Protein AF-A0A948CEX8-F1 (afdb_monomer)

pLDDT: mean 90.85, std 7.38, range [55.78, 97.19]

Sequence (46 aa):
MDGIPPTIFAEMSALAVRTGSLNLGQGFPDEEGPAEVLAAAVAAIQ

Radius of gyration: 15.8 Å; Cα contacts (8 Å, |Δi|>4): 10; chains: 1; bounding box: 25×28×38 Å

Foldseek 3Di:
DDDDDDDPLRVVVVVCVVVVHDCPPDPDDPDDDDPVVVVVVVVVVD

Secondary structure (DSSP, 8-state):
--PPPPPHHHHHHHHHHHHT---TT-SS-SS---HHHHHHHHHHH-

Mean predicted aligned error: 5.94 Å

Solvent-accessible surface area (backbone atoms only — not comparable to full-atom values): 3184 Å² total; per-residue (Å²): 132,87,69,85,76,83,49,72,68,56,54,51,54,54,47,24,66,77,69,74,46,85,67,89,80,62,95,66,78,94,66,85,75,62,68,70,59,55,54,53,53,55,64,73,75,110

Structure (mmCIF, N/CA/C/O backbone):
data_AF-A0A948CEX8-F1
#
_entry.id   AF-A0A948CEX8-F1
#
loop_
_atom_site.group_PDB
_atom_site.id
_atom_site.type_symbol
_atom_site.label_atom_id
_atom_site.label_alt_id
_atom_site.label_comp_id
_atom_site.label_asym_id
_atom_site.label_entity_id
_atom_site.label_seq_id
_atom_site.pdbx_PDB_ins_code
_atom_site.Cartn_x
_atom_site.Cartn_y
_atom_site.Cartn_z
_atom_site.occupancy
_atom_site.B_iso_or_equiv
_atom_site.auth_seq_id
_atom_site.auth_comp_id
_atom_site.auth_asym_id
_atom_site.auth_atom_id
_atom_site.pdbx_PDB_model_num
ATOM 1 N N . MET A 1 1 ? 3.649 -21.096 18.068 1.00 55.78 1 MET A N 1
ATOM 2 C CA . MET A 1 1 ? 4.515 -20.120 17.382 1.00 55.78 1 MET A CA 1
ATOM 3 C C . MET A 1 1 ? 3.708 -18.849 17.341 1.00 55.78 1 MET A C 1
ATOM 5 O O . MET A 1 1 ? 2.842 -18.729 16.486 1.00 55.78 1 MET A O 1
ATOM 9 N N . ASP A 1 2 ? 3.880 -17.992 18.341 1.00 74.69 2 ASP A N 1
ATOM 10 C CA . ASP A 1 2 ? 3.124 -16.745 18.391 1.00 74.69 2 ASP A CA 1
ATOM 11 C C . ASP A 1 2 ? 3.676 -15.849 17.282 1.00 74.69 2 ASP A C 1
ATOM 13 O O . ASP A 1 2 ? 4.860 -15.508 17.272 1.00 74.69 2 ASP A O 1
ATOM 17 N N . GLY A 1 3 ? 2.854 -15.618 16.257 1.00 82.06 3 GLY A N 1
ATOM 18 C CA . GLY A 1 3 ? 3.227 -14.828 15.089 1.00 82.06 3 GLY A CA 1
ATOM 19 C C . GLY A 1 3 ? 3.486 -13.368 15.452 1.00 82.06 3 GLY A C 1
ATOM 20 O O . GLY A 1 3 ? 3.096 -12.893 16.518 1.00 82.06 3 GLY A O 1
ATOM 21 N N . ILE A 1 4 ? 4.136 -12.642 14.542 1.00 87.88 4 ILE A N 1
ATOM 22 C CA . ILE A 1 4 ? 4.311 -11.192 14.674 1.00 87.88 4 ILE A CA 1
ATOM 23 C C . ILE A 1 4 ? 2.915 -10.542 14.741 1.00 87.88 4 ILE A C 1
ATOM 25 O O . ILE A 1 4 ? 2.105 -10.796 13.845 1.00 87.88 4 ILE A O 1
ATOM 29 N N . PRO A 1 5 ? 2.617 -9.722 15.770 1.00 90.44 5 PRO A N 1
ATOM 30 C CA . PRO A 1 5 ? 1.340 -9.023 15.865 1.00 90.44 5 PRO A CA 1
ATOM 31 C C . PRO A 1 5 ? 1.078 -8.127 14.643 1.00 90.44 5 PRO A C 1
ATOM 33 O O . PRO A 1 5 ? 2.025 -7.566 14.082 1.00 90.44 5 PRO A O 1
ATOM 36 N N . PRO A 1 6 ? -0.191 -7.960 14.229 1.00 91.19 6 PRO A N 1
ATOM 37 C CA . PRO A 1 6 ? -0.544 -7.102 13.105 1.00 91.19 6 PRO A CA 1
ATOM 38 C C . PRO A 1 6 ? -0.129 -5.651 13.359 1.00 91.19 6 PRO A C 1
ATOM 40 O O . PRO A 1 6 ? -0.175 -5.137 14.477 1.00 91.19 6 PRO A O 1
ATOM 43 N N . THR A 1 7 ? 0.285 -4.975 12.290 1.00 94.81 7 THR A N 1
ATOM 44 C CA . THR A 1 7 ? 0.609 -3.549 12.343 1.00 94.81 7 THR A CA 1
ATOM 45 C C . THR A 1 7 ? -0.665 -2.708 12.309 1.00 94.81 7 THR A C 1
ATOM 47 O O . THR A 1 7 ? -1.722 -3.164 11.871 1.00 94.81 7 THR A O 1
ATOM 50 N N . ILE A 1 8 ? -0.551 -1.430 12.679 1.00 93.31 8 ILE A N 1
ATOM 51 C CA . ILE A 1 8 ? -1.665 -0.479 12.567 1.00 93.31 8 ILE A CA 1
ATOM 52 C C . ILE A 1 8 ? -2.219 -0.380 11.134 1.00 93.31 8 ILE A C 1
ATOM 54 O O . ILE A 1 8 ? -3.421 -0.219 10.950 1.00 93.31 8 ILE A O 1
ATOM 58 N N . PHE A 1 9 ? -1.369 -0.544 10.113 1.00 92.38 9 PHE A N 1
ATOM 59 C CA . PHE A 1 9 ? -1.783 -0.542 8.707 1.00 92.38 9 PHE A CA 1
ATOM 60 C C . PHE A 1 9 ? -2.660 -1.749 8.364 1.00 92.38 9 PHE A C 1
ATOM 62 O O . PHE A 1 9 ? -3.649 -1.606 7.643 1.00 92.38 9 PHE A O 1
ATOM 69 N N . ALA A 1 10 ? -2.323 -2.924 8.905 1.00 93.19 10 ALA A N 1
ATOM 70 C CA . ALA A 1 10 ? -3.117 -4.136 8.730 1.00 93.19 10 ALA A CA 1
ATOM 71 C C . ALA A 1 10 ? -4.479 -4.011 9.432 1.00 93.19 10 ALA A C 1
ATOM 73 O O . ALA A 1 10 ? -5.512 -4.290 8.824 1.00 93.19 10 ALA A O 1
ATOM 74 N N . GLU A 1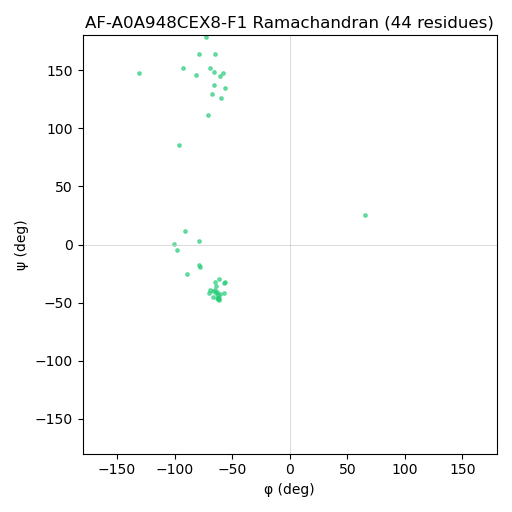 11 ? -4.490 -3.516 10.672 1.00 94.75 11 GLU A N 1
ATOM 75 C CA . GLU A 1 11 ? -5.717 -3.319 11.454 1.00 94.75 11 GLU A CA 1
ATOM 76 C C . GLU A 1 11 ? -6.682 -2.323 10.794 1.00 94.75 11 GLU A C 1
ATOM 78 O O . GLU A 1 11 ? -7.871 -2.611 10.635 1.00 94.75 11 GLU A O 1
ATOM 83 N N . MET A 1 12 ? -6.175 -1.167 10.353 1.00 94.12 12 MET A N 1
ATOM 84 C CA . MET A 1 12 ? -7.001 -0.126 9.731 1.00 94.12 12 MET A CA 1
ATOM 85 C C . MET A 1 12 ? -7.525 -0.542 8.357 1.00 94.12 12 MET A C 1
ATOM 87 O O . MET A 1 12 ? -8.697 -0.307 8.060 1.00 94.12 12 MET A O 1
ATOM 91 N N . SER A 1 13 ? -6.705 -1.224 7.551 1.00 93.50 13 SER A N 1
ATOM 92 C CA . SER A 1 13 ? -7.152 -1.763 6.260 1.00 93.50 13 SER A CA 1
ATOM 93 C C . SER A 1 13 ? -8.271 -2.790 6.451 1.00 93.50 13 SER A C 1
ATOM 95 O O . SER A 1 13 ? -9.290 -2.736 5.763 1.00 93.50 13 SER A O 1
ATOM 97 N N . ALA A 1 14 ? -8.133 -3.685 7.434 1.00 94.12 14 ALA A N 1
ATOM 98 C CA . ALA A 1 14 ? -9.172 -4.658 7.755 1.00 94.12 14 ALA A CA 1
ATOM 99 C C . ALA A 1 14 ? -10.453 -3.990 8.283 1.00 94.12 14 ALA A C 1
ATOM 101 O O . ALA A 1 14 ? -11.554 -4.429 7.948 1.00 94.12 14 ALA A O 1
ATOM 102 N N . LEU A 1 15 ? -10.336 -2.939 9.101 1.00 95.12 15 LEU A N 1
ATOM 103 C CA . LEU A 1 15 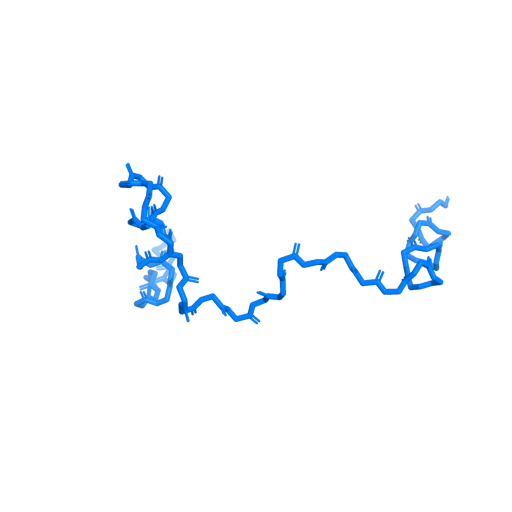? -11.494 -2.190 9.588 1.00 95.12 15 LEU A CA 1
ATOM 104 C C . LEU A 1 15 ? -12.247 -1.508 8.441 1.00 95.12 15 LEU A C 1
ATOM 106 O O . LEU A 1 15 ? -13.463 -1.664 8.375 1.00 95.12 15 LEU A O 1
ATOM 110 N N . ALA A 1 16 ? -11.539 -0.838 7.526 1.00 95.81 16 ALA A N 1
ATOM 111 C CA . ALA A 1 16 ? -12.145 -0.158 6.381 1.00 95.81 16 ALA A CA 1
ATOM 112 C C . ALA A 1 16 ? -12.976 -1.114 5.508 1.00 95.81 16 ALA A C 1
ATOM 114 O O . ALA A 1 16 ? -14.107 -0.789 5.147 1.00 95.81 16 ALA A O 1
ATOM 115 N N . VAL A 1 17 ? -12.473 -2.331 5.262 1.00 94.62 17 VAL A N 1
ATOM 116 C CA . VAL A 1 17 ? -13.223 -3.384 4.553 1.00 94.62 17 VAL A CA 1
ATOM 117 C C . VAL A 1 17 ? -14.492 -3.775 5.315 1.00 94.62 17 VAL A C 1
ATOM 119 O O . VAL A 1 17 ? -15.564 -3.863 4.719 1.00 94.62 17 VAL A O 1
ATOM 122 N N . ARG A 1 18 ? -14.405 -3.987 6.636 1.00 96.69 18 ARG A N 1
ATOM 123 C CA . ARG A 1 18 ? -15.564 -4.392 7.455 1.00 96.69 18 ARG A CA 1
ATOM 124 C C . ARG A 1 18 ? -16.653 -3.323 7.524 1.00 96.69 18 ARG A C 1
ATOM 126 O O . ARG A 1 18 ? -17.822 -3.671 7.665 1.00 96.69 18 ARG A O 1
ATOM 133 N N . THR A 1 19 ? -16.284 -2.047 7.472 1.00 97.06 19 THR A N 1
ATOM 134 C CA . THR A 1 19 ? -17.218 -0.919 7.609 1.00 97.06 19 THR A CA 1
ATOM 135 C C . THR A 1 19 ? -17.663 -0.328 6.275 1.00 97.06 19 THR A C 1
ATOM 137 O O . THR A 1 19 ? -18.502 0.571 6.272 1.00 97.06 19 THR A O 1
ATOM 140 N N . GLY A 1 20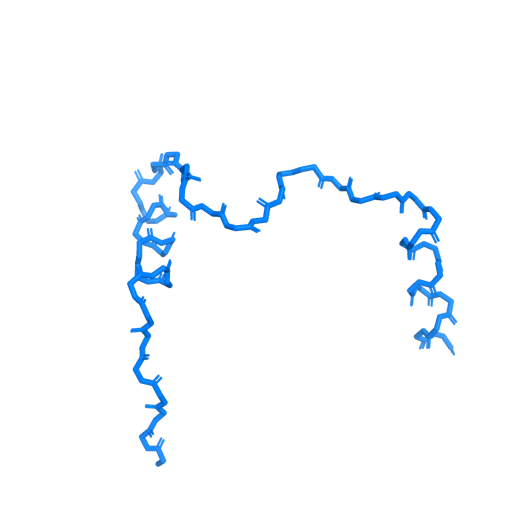 ? -17.110 -0.791 5.149 1.00 94.81 20 GLY A N 1
ATOM 141 C CA . GLY A 1 20 ? -17.334 -0.174 3.840 1.00 94.81 20 GLY A CA 1
ATOM 142 C C . GLY A 1 20 ? -16.765 1.246 3.746 1.00 94.81 20 GLY A C 1
ATOM 143 O O . GLY A 1 20 ? -17.276 2.073 2.995 1.00 94.81 20 GLY A O 1
ATOM 144 N N . SER A 1 21 ? -15.745 1.559 4.546 1.00 95.56 21 SER A N 1
ATOM 145 C CA . SER A 1 21 ? -15.075 2.858 4.510 1.00 95.56 21 SER A CA 1
ATOM 146 C C . SER A 1 21 ? -14.047 2.901 3.382 1.00 95.56 21 SER A C 1
ATOM 148 O O . SER A 1 21 ? -13.373 1.911 3.106 1.00 95.56 21 SER A O 1
ATOM 150 N N . LEU A 1 22 ? -13.884 4.071 2.763 1.00 89.94 22 LEU A N 1
ATOM 151 C CA . LEU A 1 22 ? -12.815 4.295 1.793 1.00 89.94 22 LEU A CA 1
ATOM 152 C C . LEU A 1 22 ? -11.451 4.272 2.501 1.00 89.94 22 LEU A C 1
ATOM 154 O O . LEU A 1 22 ? -11.260 4.973 3.497 1.00 89.94 22 LEU A O 1
ATOM 158 N N . ASN A 1 23 ? -10.501 3.490 1.989 1.00 89.62 23 ASN A N 1
ATOM 159 C CA . ASN A 1 23 ? -9.182 3.334 2.596 1.00 89.62 23 ASN A CA 1
ATOM 160 C C . ASN A 1 23 ? -8.144 4.265 1.948 1.00 89.62 23 ASN A C 1
ATOM 162 O O . ASN A 1 23 ? -7.381 3.867 1.086 1.00 89.62 23 ASN A O 1
ATOM 166 N N . LEU A 1 24 ? -8.038 5.512 2.407 1.00 87.88 24 LEU A N 1
ATOM 167 C CA . LEU A 1 24 ? -6.997 6.432 1.911 1.00 87.88 24 LEU A CA 1
ATOM 168 C C . LEU A 1 24 ? -5.602 6.190 2.529 1.00 87.88 24 LEU A C 1
ATOM 170 O O . LEU A 1 24 ? -4.675 6.953 2.269 1.00 87.88 24 LEU A O 1
ATOM 174 N N . GLY A 1 25 ? -5.452 5.164 3.376 1.00 85.38 25 GLY A N 1
ATOM 175 C CA . GLY A 1 25 ? -4.184 4.768 3.996 1.00 85.38 25 GLY A CA 1
ATOM 176 C C . GLY A 1 25 ? -3.513 3.566 3.327 1.00 85.38 25 GLY A C 1
ATOM 177 O O . GLY A 1 25 ? -2.466 3.119 3.799 1.00 85.38 25 GLY A O 1
ATOM 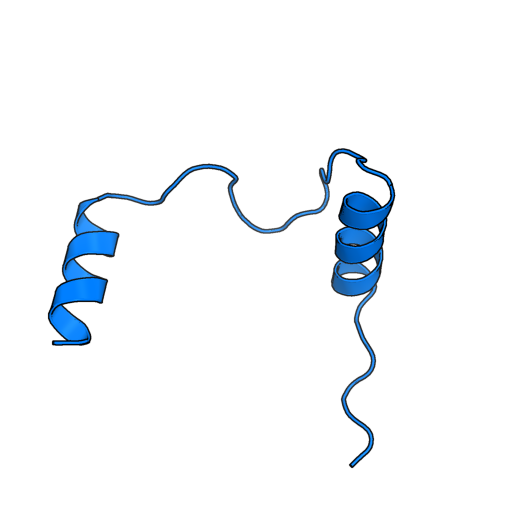178 N N . GLN A 1 26 ? -4.111 3.013 2.266 1.00 86.81 26 GLN A N 1
ATOM 179 C CA . GLN A 1 26 ? -3.539 1.897 1.519 1.00 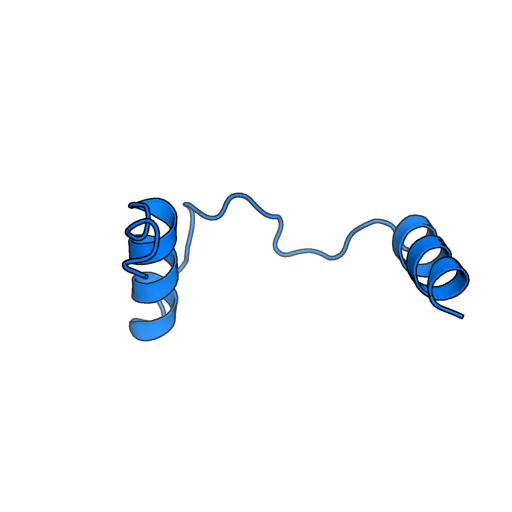86.81 26 GLN A CA 1
ATOM 180 C C . GLN A 1 26 ? -2.247 2.309 0.801 1.00 86.81 26 GLN A C 1
ATOM 182 O O . GLN A 1 26 ? -2.151 3.379 0.208 1.00 86.81 26 GLN A O 1
ATOM 187 N N . GLY A 1 27 ? -1.239 1.438 0.857 1.0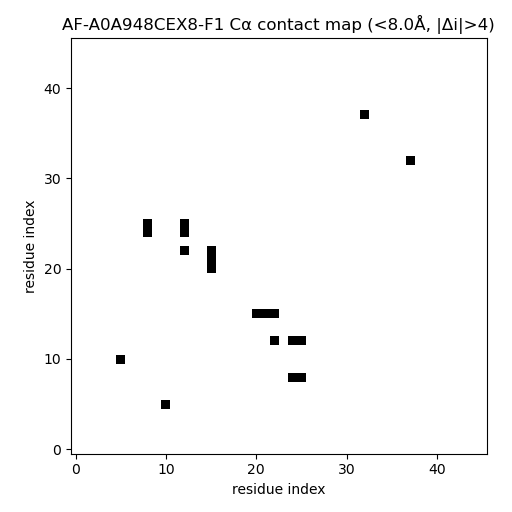0 85.69 27 GLY A N 1
ATOM 188 C CA . GLY A 1 27 ? 0.069 1.667 0.235 1.00 85.69 27 GLY A CA 1
ATOM 189 C C . GLY A 1 27 ? 0.186 1.144 -1.199 1.00 85.69 27 GLY A C 1
ATOM 190 O O . GLY A 1 27 ? 1.301 1.029 -1.699 1.00 85.69 27 GLY A O 1
ATOM 191 N N . PHE A 1 28 ? -0.927 0.766 -1.832 1.00 85.75 28 PHE A N 1
ATOM 192 C CA . PHE A 1 28 ? -0.969 0.190 -3.176 1.00 85.75 28 PHE A CA 1
ATOM 193 C C . PHE A 1 28 ? -2.025 0.897 -4.043 1.00 85.75 28 PHE A C 1
ATOM 195 O O . PHE A 1 28 ? -3.033 1.368 -3.505 1.00 85.75 28 PHE A O 1
ATOM 202 N N . PRO A 1 29 ? -1.790 1.002 -5.365 1.00 86.38 29 PRO A N 1
ATOM 203 C CA . PRO A 1 29 ? -2.734 1.624 -6.288 1.00 86.38 29 PRO A CA 1
ATOM 204 C C . PRO A 1 29 ? -3.999 0.774 -6.456 1.00 86.38 29 PRO A C 1
ATOM 20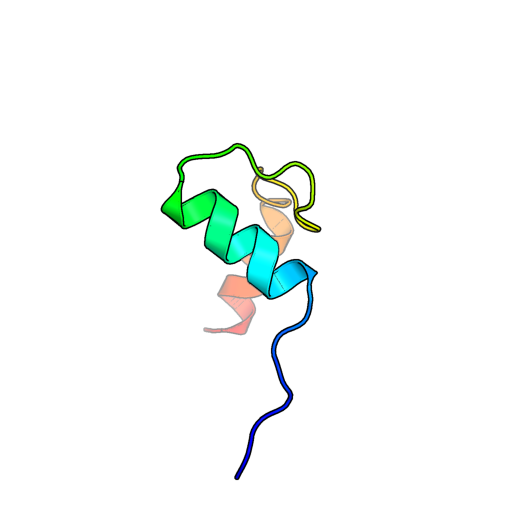6 O O . PRO A 1 29 ? -3.946 -0.450 -6.350 1.00 86.38 29 PRO A O 1
ATOM 209 N N . ASP A 1 30 ? -5.118 1.433 -6.757 1.00 86.25 30 ASP A N 1
ATOM 210 C CA . ASP A 1 30 ? -6.383 0.768 -7.105 1.00 86.25 30 ASP A CA 1
ATOM 211 C C . ASP A 1 30 ? -6.408 0.248 -8.554 1.00 86.25 30 ASP A C 1
ATOM 213 O O . ASP A 1 30 ? -7.221 -0.606 -8.900 1.00 86.25 30 ASP A O 1
ATOM 217 N N . GLU A 1 31 ? -5.532 0.773 -9.412 1.00 89.56 31 GLU A N 1
ATOM 218 C CA . GLU A 1 31 ? -5.445 0.419 -10.828 1.00 89.56 31 GLU A CA 1
ATOM 219 C C . GLU A 1 31 ? -4.432 -0.703 -11.077 1.00 89.56 31 GLU A C 1
ATOM 221 O O . GLU A 1 31 ? -3.442 -0.859 -10.355 1.00 89.56 31 GLU A O 1
ATOM 226 N N . GLU A 1 32 ? -4.666 -1.473 -12.141 1.00 87.44 32 GLU A N 1
ATOM 227 C CA . GLU A 1 32 ? -3.720 -2.490 -12.587 1.00 87.44 32 GLU A CA 1
ATOM 228 C C . GLU A 1 32 ? -2.407 -1.864 -13.084 1.00 87.44 32 GLU A C 1
ATOM 230 O O . GLU A 1 32 ? -2.367 -0.763 -13.636 1.00 87.44 32 GLU A O 1
ATOM 235 N N . GLY A 1 33 ? -1.307 -2.599 -12.896 1.00 87.38 33 GLY A N 1
ATOM 236 C CA . GLY A 1 33 ? 0.004 -2.211 -13.408 1.00 87.38 33 GLY A CA 1
ATOM 237 C C . GLY A 1 33 ? 0.133 -2.374 -14.932 1.00 87.38 33 GLY A C 1
ATOM 238 O O . GLY A 1 33 ? -0.784 -2.853 -15.599 1.00 87.38 33 GLY A O 1
ATOM 239 N N . PRO A 1 34 ? 1.296 -2.024 -15.513 1.00 95.62 34 PRO A N 1
ATOM 240 C CA . PRO A 1 34 ? 1.520 -2.135 -16.952 1.00 95.62 34 PRO A CA 1
ATOM 241 C C . PRO A 1 34 ? 1.290 -3.557 -17.479 1.00 95.62 34 PRO A C 1
ATOM 243 O O . PRO A 1 34 ? 1.811 -4.530 -16.929 1.00 95.62 34 PRO A O 1
ATOM 246 N N . ALA A 1 35 ? 0.572 -3.672 -18.600 1.00 95.81 35 ALA A N 1
ATOM 247 C CA . ALA A 1 35 ? 0.223 -4.962 -19.204 1.00 95.81 35 ALA A CA 1
ATOM 248 C C . ALA A 1 35 ? 1.453 -5.831 -19.532 1.00 95.81 35 ALA A C 1
ATOM 250 O O . ALA A 1 35 ? 1.406 -7.054 -19.415 1.00 95.81 35 ALA A O 1
ATOM 251 N N . GLU A 1 36 ? 2.575 -5.207 -19.897 1.00 96.12 36 GLU A N 1
ATOM 252 C CA . GLU A 1 36 ? 3.847 -5.892 -20.154 1.00 96.12 36 GLU A CA 1
ATOM 253 C C . GLU A 1 36 ? 4.422 -6.582 -18.906 1.00 96.12 36 GLU A C 1
ATOM 255 O O . GLU A 1 36 ? 4.956 -7.688 -19.002 1.00 96.12 36 GLU A O 1
ATOM 260 N N . VAL A 1 37 ? 4.249 -5.978 -17.725 1.00 94.88 37 VAL A N 1
ATOM 261 C CA . VAL A 1 37 ? 4.696 -6.546 -16.445 1.00 94.88 37 VAL A CA 1
ATOM 262 C C . VAL A 1 37 ? 3.840 -7.758 -16.088 1.00 94.88 37 VAL A C 1
ATOM 264 O O . VAL A 1 37 ? 4.373 -8.790 -15.677 1.00 94.88 37 VAL A O 1
ATOM 267 N N . LEU A 1 38 ? 2.523 -7.671 -16.306 1.00 93.94 38 LEU A N 1
ATOM 268 C CA . LEU A 1 38 ? 1.610 -8.796 -16.107 1.00 93.94 38 LEU A CA 1
ATOM 269 C C . LEU A 1 38 ? 1.951 -9.970 -17.039 1.00 93.94 38 LEU A C 1
ATOM 271 O O . LEU A 1 38 ? 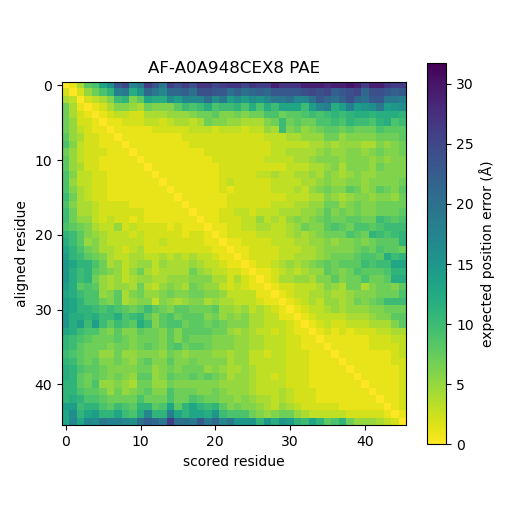2.050 -11.109 -16.584 1.00 93.94 38 LEU A O 1
ATOM 275 N N . ALA A 1 39 ? 2.185 -9.696 -18.326 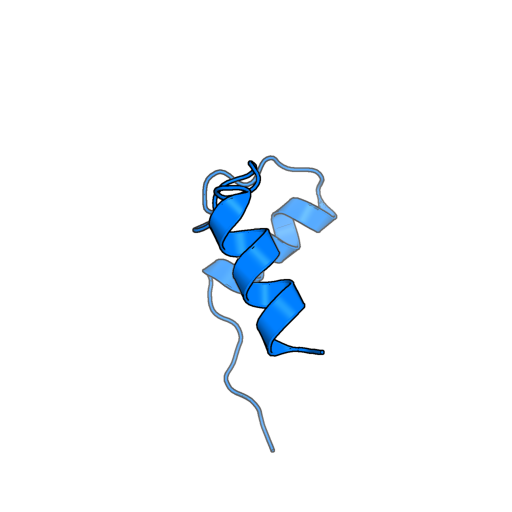1.00 96.12 39 ALA A N 1
ATOM 276 C CA . ALA A 1 39 ? 2.552 -10.719 -19.305 1.00 96.12 39 ALA A CA 1
ATOM 277 C C . ALA A 1 39 ? 3.869 -11.428 -18.942 1.00 96.12 39 ALA A C 1
ATOM 279 O O . ALA A 1 39 ? 3.950 -12.656 -19.021 1.00 96.12 39 ALA A O 1
ATOM 280 N N . ALA A 1 40 ? 4.878 -10.676 -18.491 1.00 97.19 40 ALA A N 1
ATOM 281 C CA . ALA A 1 40 ? 6.148 -11.239 -18.037 1.00 97.19 40 ALA A CA 1
ATOM 282 C C . ALA A 1 40 ? 5.979 -12.151 -16.807 1.00 97.19 40 ALA A C 1
ATOM 284 O O . ALA A 1 40 ? 6.576 -13.226 -16.757 1.00 97.19 40 ALA A O 1
ATOM 285 N N . ALA A 1 41 ? 5.140 -11.760 -15.840 1.00 96.38 41 ALA A N 1
ATOM 286 C CA . ALA A 1 41 ? 4.862 -12.574 -14.658 1.00 96.38 41 ALA A CA 1
ATOM 287 C C . ALA A 1 41 ? 4.172 -13.903 -15.014 1.00 96.38 41 ALA A C 1
ATOM 289 O O . ALA A 1 41 ? 4.555 -14.948 -14.490 1.00 96.38 41 ALA A O 1
ATOM 290 N N . VAL A 1 42 ? 3.201 -13.884 -15.938 1.00 96.88 42 VAL A N 1
ATOM 291 C CA . VAL A 1 42 ? 2.524 -15.103 -16.422 1.00 96.88 42 VAL A CA 1
ATOM 292 C C . VAL A 1 42 ? 3.511 -16.045 -17.108 1.00 96.88 42 VAL A C 1
ATOM 294 O O . VAL A 1 42 ? 3.532 -17.233 -16.793 1.00 96.88 42 VAL A O 1
ATOM 297 N N . ALA A 1 43 ? 4.354 -15.522 -18.002 1.00 97.19 43 ALA A N 1
ATOM 298 C CA . ALA A 1 43 ? 5.349 -16.323 -18.714 1.00 97.19 43 ALA A CA 1
ATOM 299 C C . ALA A 1 43 ? 6.373 -16.985 -17.774 1.00 97.19 43 ALA A C 1
ATOM 301 O O . ALA A 1 43 ? 6.878 -18.053 -18.092 1.00 97.19 43 ALA A O 1
ATOM 302 N N . ALA A 1 44 ? 6.675 -16.375 -16.623 1.00 96.62 44 ALA A N 1
ATOM 303 C CA . ALA A 1 44 ? 7.630 -16.912 -15.652 1.00 96.62 44 ALA A CA 1
ATOM 304 C C . ALA A 1 44 ? 7.066 -18.039 -14.762 1.00 96.62 44 ALA A C 1
ATOM 306 O O . ALA A 1 44 ? 7.841 -18.744 -14.119 1.00 96.62 44 ALA A O 1
ATOM 307 N N . ILE A 1 45 ? 5.737 -18.177 -14.678 1.00 95.19 45 ILE A N 1
ATOM 308 C CA . ILE A 1 45 ? 5.062 -19.230 -13.898 1.00 95.19 45 ILE A CA 1
ATOM 309 C C . ILE A 1 45 ? 4.835 -20.502 -14.739 1.00 95.19 45 ILE A C 1
ATOM 311 O O . ILE A 1 45 ? 4.700 -21.583 -14.164 1.00 95.19 45 ILE A O 1
ATOM 315 N N . GLN A 1 46 ? 4.764 -20.372 -16.070 1.00 77.25 46 GLN A N 1
ATOM 316 C CA . GLN A 1 46 ? 4.586 -21.484 -17.017 1.00 77.25 46 GLN A CA 1
ATOM 317 C C . GLN A 1 46 ? 5.854 -22.327 -17.174 1.00 77.25 46 GLN A C 1
ATOM 319 O O . GLN A 1 46 ? 5.691 -23.561 -17.315 1.00 77.25 46 GLN A O 1
#